Protein AF-A0A7C1UBN4-F1 (afdb_monomer)

Sequence (82 aa):
VDEYDLSTLASSSMMPESVAALGSEVKQRLDSLKDMKPLQRECIMLSSYYGHTHQELSKKLGVPLGTVKAWIRRGKPQAIAF

Structure (mmCIF, N/CA/C/O backbone):
data_AF-A0A7C1UBN4-F1
#
_entry.id   AF-A0A7C1UBN4-F1
#
loop_
_atom_site.group_PDB
_atom_site.id
_atom_site.type_symbol
_atom_site.label_atom_id
_atom_site.label_alt_id
_atom_site.label_comp_id
_atom_site.label_asym_id
_atom_site.label_entity_id
_atom_site.label_seq_id
_atom_site.pdbx_PDB_ins_code
_atom_site.Cartn_x
_atom_site.Cartn_y
_atom_site.Cartn_z
_atom_site.occupancy
_atom_site.B_iso_or_equiv
_atom_site.auth_seq_id
_atom_site.auth_comp_id
_atom_site.auth_asym_id
_atom_site.auth_atom_id
_atom_site.pdbx_PDB_model_num
ATOM 1 N N . VAL A 1 1 ? 52.984 11.978 -14.033 1.00 39.66 1 VAL A N 1
ATOM 2 C CA . VAL A 1 1 ? 51.716 12.487 -14.596 1.00 39.66 1 VAL A CA 1
ATOM 3 C C . VAL A 1 1 ? 50.831 11.266 -14.634 1.00 39.66 1 VAL A C 1
ATOM 5 O O . VAL A 1 1 ? 51.023 10.448 -15.519 1.00 39.66 1 VAL A O 1
ATOM 8 N N . ASP A 1 2 ? 50.055 11.028 -13.578 1.00 44.88 2 ASP A N 1
ATOM 9 C CA . ASP A 1 2 ? 49.275 9.794 -13.475 1.00 44.88 2 ASP A CA 1
ATOM 10 C C . ASP A 1 2 ? 48.082 9.880 -14.421 1.00 44.88 2 ASP A C 1
ATOM 12 O O . ASP A 1 2 ? 47.130 10.639 -14.234 1.00 44.88 2 ASP A O 1
ATOM 16 N N . GLU A 1 3 ? 48.256 9.146 -15.509 1.00 52.88 3 GLU A N 1
ATOM 17 C CA . GLU A 1 3 ? 47.317 8.844 -16.567 1.00 52.88 3 GLU A CA 1
ATOM 18 C C . GLU A 1 3 ? 46.104 8.162 -15.932 1.00 52.88 3 GLU A C 1
ATOM 20 O O . GLU A 1 3 ? 46.196 7.052 -15.410 1.00 52.88 3 GLU A O 1
ATOM 25 N N . TYR A 1 4 ? 44.971 8.868 -15.892 1.00 60.38 4 TYR A N 1
ATOM 26 C CA . TYR A 1 4 ? 43.706 8.261 -15.499 1.00 60.38 4 TYR A CA 1
ATOM 27 C C . TYR A 1 4 ? 43.454 7.083 -16.439 1.00 60.38 4 TYR A C 1
ATOM 29 O O . TYR A 1 4 ? 43.249 7.272 -17.637 1.00 60.38 4 TYR A O 1
ATOM 37 N N . ASP A 1 5 ? 43.507 5.878 -15.883 1.00 53.06 5 ASP A N 1
ATOM 38 C CA . ASP A 1 5 ? 43.282 4.623 -16.580 1.00 53.06 5 ASP A CA 1
ATOM 39 C C . ASP A 1 5 ? 41.859 4.585 -17.167 1.00 53.06 5 ASP A C 1
ATOM 41 O O . ASP A 1 5 ? 40.878 4.211 -16.516 1.00 53.06 5 ASP A O 1
ATOM 45 N N . LEU A 1 6 ? 41.751 4.998 -18.433 1.00 51.22 6 LEU A N 1
ATOM 46 C CA . LEU A 1 6 ? 40.520 4.988 -19.226 1.00 51.22 6 LEU A CA 1
ATOM 47 C C . LEU A 1 6 ? 39.944 3.569 -19.413 1.00 51.22 6 LEU A C 1
ATOM 49 O O . LEU A 1 6 ? 38.814 3.439 -19.888 1.00 51.22 6 LEU A O 1
ATOM 53 N N . SER A 1 7 ? 40.668 2.507 -19.033 1.00 51.03 7 SER A N 1
ATOM 54 C CA . SER A 1 7 ? 40.196 1.124 -19.158 1.00 51.03 7 SER A CA 1
ATOM 55 C C . SER A 1 7 ? 39.123 0.753 -18.126 1.00 51.03 7 SER A C 1
ATOM 57 O O . SER A 1 7 ? 38.291 -0.116 -18.393 1.00 51.03 7 SER A O 1
ATOM 59 N N . THR A 1 8 ? 39.032 1.479 -17.003 1.00 49.03 8 THR A N 1
ATOM 60 C CA . THR A 1 8 ? 37.969 1.261 -16.002 1.00 49.03 8 THR A CA 1
ATOM 61 C C . THR A 1 8 ? 36.587 1.691 -16.522 1.00 49.03 8 THR A C 1
ATOM 6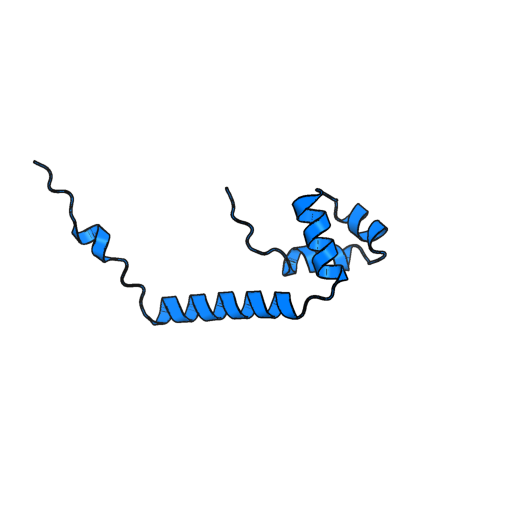3 O O . THR A 1 8 ? 35.566 1.129 -16.120 1.00 49.03 8 THR A O 1
ATOM 66 N N . LEU A 1 9 ? 36.522 2.626 -17.480 1.00 50.41 9 LEU A N 1
ATOM 67 C CA . LEU A 1 9 ? 35.254 3.084 -18.066 1.00 50.41 9 LEU A CA 1
ATOM 68 C C . LEU A 1 9 ? 34.672 2.088 -19.093 1.00 50.41 9 LEU A C 1
ATOM 70 O O . LEU A 1 9 ? 33.489 2.160 -19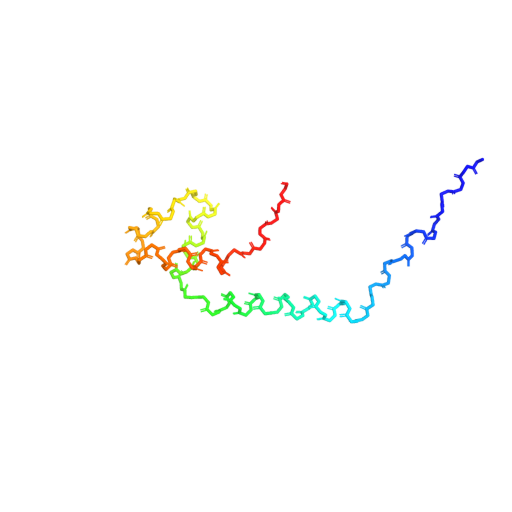.421 1.00 50.41 9 LEU A O 1
ATOM 74 N N . ALA A 1 10 ? 35.476 1.132 -19.574 1.00 49.56 10 ALA A N 1
ATOM 75 C CA . ALA A 1 10 ? 35.077 0.156 -20.591 1.00 49.56 10 ALA A CA 1
ATOM 76 C C . ALA A 1 10 ? 34.462 -1.139 -20.020 1.00 49.56 10 ALA A C 1
ATOM 78 O O . ALA A 1 10 ? 34.083 -2.024 -20.785 1.00 49.56 10 ALA A O 1
ATOM 79 N N . SER A 1 11 ? 34.305 -1.259 -18.696 1.00 47.28 11 SER A N 1
ATOM 80 C CA . SER A 1 11 ? 33.699 -2.452 -18.076 1.00 47.28 11 SER A CA 1
ATOM 81 C C . SER A 1 11 ? 32.158 -2.446 -18.076 1.00 47.28 11 SER A C 1
ATOM 83 O O . SER A 1 11 ? 31.521 -3.378 -17.594 1.00 47.28 11 SER A O 1
ATOM 85 N N . SER A 1 12 ? 31.515 -1.433 -18.671 1.00 55.59 12 SER A N 1
ATOM 86 C CA . SER A 1 12 ? 30.048 -1.377 -18.803 1.00 55.59 12 SER A CA 1
ATOM 87 C C . SER A 1 12 ? 29.525 -2.026 -20.092 1.00 55.59 12 SER A C 1
ATOM 89 O O . SER A 1 12 ? 28.520 -1.601 -20.660 1.00 55.59 12 SER A O 1
ATOM 91 N N . SER A 1 13 ? 30.179 -3.079 -20.585 1.00 53.72 13 SER A N 1
ATOM 92 C CA . SER A 1 13 ? 29.499 -4.004 -21.494 1.00 53.72 13 SER A CA 1
ATOM 93 C C . SER A 1 13 ? 28.662 -4.943 -20.634 1.00 53.72 13 SER A C 1
ATOM 95 O O . SER A 1 13 ? 29.093 -6.048 -20.311 1.00 53.72 13 SER A O 1
ATOM 97 N N . MET A 1 14 ? 27.477 -4.493 -20.206 1.00 52.28 14 MET A N 1
ATOM 98 C CA . MET A 1 14 ? 26.507 -5.386 -19.572 1.00 52.28 14 MET A CA 1
ATOM 99 C C . MET A 1 14 ? 26.304 -6.594 -20.491 1.00 52.28 14 MET A C 1
ATOM 101 O O . MET A 1 14 ? 25.868 -6.445 -21.633 1.00 52.28 14 MET A O 1
ATOM 105 N N . MET A 1 15 ? 26.661 -7.785 -20.013 1.00 60.38 15 MET A N 1
ATOM 106 C CA . MET A 1 15 ? 26.483 -9.016 -20.778 1.00 60.38 15 MET A CA 1
ATOM 107 C C . MET A 1 15 ? 24.998 -9.167 -21.147 1.00 60.38 15 MET A C 1
ATOM 109 O O . MET A 1 15 ? 24.136 -8.821 -20.331 1.00 60.38 15 MET A O 1
ATOM 113 N N . PRO A 1 16 ? 24.664 -9.677 -22.346 1.00 60.97 16 PRO A N 1
ATOM 114 C CA . PRO A 1 16 ? 23.276 -9.783 -22.804 1.00 60.97 16 PRO A CA 1
ATOM 115 C C . PRO A 1 16 ? 22.385 -10.568 -21.826 1.00 60.97 16 PRO A C 1
ATOM 117 O O . PRO A 1 16 ? 21.207 -10.251 -21.671 1.00 60.97 16 PRO A O 1
ATOM 120 N N . GLU A 1 17 ? 22.961 -11.524 -21.097 1.00 62.12 17 GLU A N 1
ATOM 121 C CA . GLU A 1 17 ? 22.294 -12.269 -20.026 1.00 62.12 17 GLU A CA 1
ATOM 122 C C . GLU A 1 17 ? 21.898 -11.384 -18.828 1.00 62.12 17 GLU A C 1
ATOM 124 O O . GLU A 1 17 ? 20.779 -11.492 -18.328 1.00 62.12 17 GLU A O 1
ATOM 129 N N . SER A 1 18 ? 22.748 -10.433 -18.425 1.00 61.62 18 SER A N 1
ATOM 130 C CA . SER A 1 18 ? 22.451 -9.479 -17.347 1.00 61.62 18 SER A CA 1
ATOM 131 C C . SER A 1 18 ? 21.342 -8.501 -17.734 1.00 61.62 18 SER A C 1
ATOM 133 O O . SER A 1 18 ? 20.491 -8.172 -16.910 1.00 61.62 18 SER A O 1
ATOM 135 N N . VAL A 1 19 ? 21.311 -8.058 -18.997 1.00 62.12 19 VAL A N 1
ATOM 136 C CA . VAL A 1 19 ? 20.246 -7.181 -19.516 1.00 62.12 19 VAL A CA 1
ATOM 137 C C . VAL A 1 19 ? 18.912 -7.935 -19.601 1.00 62.12 19 VAL A C 1
ATOM 139 O O . VAL A 1 19 ? 17.868 -7.395 -19.232 1.00 62.12 19 VAL A O 1
ATOM 142 N N . ALA A 1 20 ? 18.937 -9.203 -20.024 1.00 66.94 20 ALA A N 1
ATOM 143 C CA . ALA A 1 20 ? 17.750 -10.054 -20.090 1.00 66.94 20 ALA A CA 1
ATOM 144 C C . ALA A 1 20 ? 17.184 -10.394 -18.698 1.00 66.94 20 ALA A C 1
ATOM 146 O O . ALA A 1 2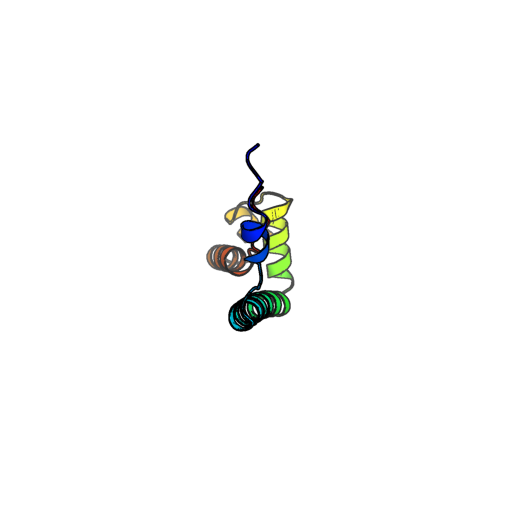0 ? 15.968 -10.320 -18.496 1.00 66.94 20 ALA A O 1
ATOM 147 N N . ALA A 1 21 ? 18.047 -10.710 -17.726 1.00 68.06 21 ALA A N 1
ATOM 148 C CA . ALA A 1 21 ? 17.650 -10.968 -16.342 1.00 68.06 21 ALA A CA 1
ATOM 149 C C . ALA A 1 21 ? 16.969 -9.742 -15.711 1.00 68.06 21 ALA A C 1
ATOM 151 O O . ALA A 1 21 ? 15.876 -9.860 -15.152 1.00 68.06 21 ALA A O 1
ATOM 152 N N . LEU A 1 22 ? 17.554 -8.553 -15.896 1.00 63.03 22 LEU A N 1
ATOM 153 C CA . LEU A 1 22 ? 16.981 -7.293 -15.418 1.00 63.03 22 LEU A CA 1
ATOM 154 C C . LEU A 1 22 ? 15.618 -7.007 -16.072 1.00 63.03 22 LEU A C 1
ATOM 156 O O . LEU A 1 22 ? 14.662 -6.625 -15.397 1.00 63.03 22 LEU A O 1
ATOM 160 N N . GLY A 1 23 ? 15.500 -7.248 -17.382 1.00 68.88 23 GLY A N 1
ATOM 161 C CA . GLY A 1 23 ? 14.247 -7.095 -18.122 1.00 68.88 23 GLY A CA 1
ATOM 162 C C . GLY A 1 23 ? 13.135 -8.026 -17.628 1.00 68.88 23 GLY A C 1
ATOM 163 O O . GLY A 1 23 ? 11.987 -7.596 -17.491 1.00 68.88 23 GLY A O 1
ATOM 164 N N . SER A 1 24 ? 13.465 -9.281 -17.307 1.00 71.06 24 SER A N 1
ATOM 165 C CA . SER A 1 24 ? 12.518 -10.252 -16.743 1.00 71.06 24 SER A CA 1
ATOM 166 C C . SER A 1 24 ? 12.025 -9.830 -15.357 1.00 71.06 24 SER A C 1
ATOM 168 O O . SER A 1 24 ? 10.825 -9.866 -15.082 1.00 71.06 24 SER A O 1
ATOM 170 N N . GLU A 1 25 ? 12.930 -9.375 -14.493 1.00 66.62 25 GLU A N 1
ATOM 171 C CA . GLU A 1 25 ? 12.601 -8.954 -13.130 1.00 66.62 25 GLU A CA 1
ATOM 172 C C . GLU A 1 25 ? 11.711 -7.698 -13.115 1.00 66.62 25 GLU A C 1
ATOM 174 O O . GLU A 1 25 ? 10.704 -7.631 -12.402 1.00 66.62 25 GLU A O 1
ATOM 179 N N . VAL A 1 26 ? 12.030 -6.720 -13.971 1.00 67.06 26 VAL A N 1
ATOM 180 C CA . VAL A 1 26 ? 11.217 -5.512 -14.170 1.00 67.06 26 VAL A CA 1
ATOM 181 C C . VAL A 1 26 ? 9.838 -5.870 -14.722 1.00 67.06 26 VAL A C 1
ATOM 183 O O . VAL A 1 26 ? 8.832 -5.355 -14.233 1.00 67.06 26 VAL A O 1
ATOM 186 N N . LYS A 1 27 ? 9.761 -6.782 -15.697 1.00 67.88 27 LYS A N 1
ATOM 187 C CA . LYS A 1 27 ? 8.491 -7.231 -16.281 1.00 67.88 27 LYS A CA 1
ATOM 188 C C . LYS A 1 27 ? 7.602 -7.926 -15.249 1.00 67.88 27 LYS A C 1
ATOM 190 O O . LYS A 1 27 ? 6.440 -7.560 -15.116 1.00 67.88 27 LYS A O 1
ATOM 195 N N . GLN A 1 28 ? 8.153 -8.852 -14.466 1.00 67.12 28 GLN A N 1
ATOM 196 C CA . GLN A 1 28 ? 7.410 -9.571 -13.427 1.00 67.12 28 GLN A CA 1
ATOM 197 C C . GLN A 1 28 ? 6.888 -8.623 -12.334 1.00 67.12 28 GLN A C 1
ATOM 199 O O . GLN A 1 28 ? 5.767 -8.775 -11.837 1.00 67.12 28 GLN A O 1
ATOM 204 N N . ARG A 1 29 ? 7.672 -7.591 -11.996 1.00 64.75 29 ARG A N 1
ATOM 205 C CA . ARG A 1 29 ? 7.271 -6.529 -11.068 1.00 64.75 29 ARG A CA 1
ATOM 206 C C . ARG A 1 29 ? 6.147 -5.668 -11.644 1.00 64.75 29 ARG A C 1
ATOM 208 O O . ARG A 1 29 ? 5.172 -5.413 -10.947 1.00 64.75 29 ARG A O 1
ATOM 215 N N . LEU A 1 30 ? 6.249 -5.258 -12.907 1.00 63.00 30 LEU A N 1
ATOM 216 C CA . LEU A 1 30 ? 5.210 -4.475 -13.583 1.00 63.00 30 LEU A CA 1
ATOM 217 C C . LEU A 1 30 ? 3.907 -5.259 -13.751 1.00 63.00 30 LEU A C 1
ATOM 219 O O . LEU A 1 30 ? 2.835 -4.699 -13.540 1.00 63.00 30 LEU A O 1
ATOM 223 N N . ASP A 1 31 ? 3.981 -6.544 -14.083 1.00 66.50 31 ASP A N 1
ATOM 224 C CA . ASP A 1 31 ? 2.795 -7.390 -14.221 1.00 66.50 31 ASP A CA 1
ATOM 225 C C . ASP A 1 31 ? 2.099 -7.584 -12.865 1.00 66.50 31 ASP A C 1
ATOM 227 O O . ASP A 1 31 ? 0.884 -7.417 -12.766 1.00 66.50 31 ASP A O 1
ATOM 231 N N . SER A 1 32 ? 2.872 -7.738 -11.784 1.00 63.66 32 SER A N 1
ATOM 232 C CA . SER A 1 32 ? 2.333 -7.751 -10.416 1.00 63.66 32 SER A CA 1
ATOM 233 C C . SER A 1 32 ? 1.594 -6.457 -10.046 1.00 63.66 32 SER A C 1
ATOM 235 O O . SER A 1 32 ? 0.685 -6.496 -9.219 1.00 63.66 32 SER A O 1
ATOM 237 N N . LEU A 1 33 ? 1.966 -5.313 -10.640 1.00 63.47 33 LEU A N 1
ATOM 238 C CA . LEU A 1 33 ? 1.297 -4.025 -10.429 1.00 63.47 33 LEU A CA 1
ATOM 239 C C . LEU A 1 33 ? 0.043 -3.856 -11.303 1.00 63.47 33 LEU A C 1
ATOM 241 O O . LEU A 1 33 ? -0.912 -3.214 -10.861 1.00 63.47 33 LEU A O 1
ATOM 245 N N . LYS A 1 34 ? 0.022 -4.423 -12.518 1.00 65.50 34 LYS A N 1
ATOM 246 C CA . LYS A 1 34 ? -1.148 -4.391 -13.419 1.00 65.50 34 LYS A CA 1
ATOM 247 C C . LYS A 1 34 ? -2.328 -5.172 -12.851 1.00 65.50 34 LYS A C 1
ATOM 249 O O . LYS A 1 34 ? -3.464 -4.721 -12.975 1.00 65.50 34 LYS A O 1
ATOM 254 N N . ASP A 1 35 ? -2.050 -6.274 -12.162 1.00 66.38 35 ASP A N 1
ATOM 255 C CA . ASP A 1 35 ? -3.075 -7.109 -11.528 1.00 66.38 35 ASP A CA 1
ATOM 256 C C . ASP A 1 35 ? -3.589 -6.535 -10.196 1.00 66.38 35 ASP A C 1
ATOM 258 O O . ASP A 1 35 ? -4.495 -7.099 -9.569 1.00 66.38 35 ASP A O 1
ATOM 262 N N . MET A 1 36 ? -3.041 -5.403 -9.734 1.00 72.69 36 MET A N 1
ATOM 263 C CA . MET A 1 36 ? -3.478 -4.816 -8.475 1.00 72.69 36 MET A CA 1
ATOM 264 C C . MET A 1 36 ? -4.858 -4.183 -8.593 1.00 72.69 36 MET A C 1
ATOM 266 O O . MET A 1 36 ? -5.101 -3.237 -9.353 1.00 72.69 36 MET A O 1
ATOM 270 N N . LYS A 1 37 ? -5.755 -4.654 -7.727 1.00 79.44 37 LYS A N 1
ATOM 271 C CA . LYS A 1 37 ? -7.093 -4.085 -7.567 1.00 79.44 37 LYS A CA 1
ATOM 272 C C . LYS A 1 37 ? -6.995 -2.612 -7.128 1.00 79.44 37 LYS A C 1
ATOM 274 O O . LYS A 1 37 ? -6.042 -2.245 -6.439 1.00 79.44 37 LYS A O 1
ATOM 279 N N . PRO A 1 38 ? -7.989 -1.762 -7.438 1.00 83.25 38 PRO A N 1
ATOM 280 C CA . PRO A 1 38 ? -7.971 -0.342 -7.067 1.00 83.25 38 PRO A CA 1
ATOM 281 C C . PRO A 1 38 ? -7.652 -0.077 -5.583 1.00 83.25 38 PRO A C 1
ATOM 283 O O . PRO A 1 38 ? -6.803 0.757 -5.283 1.00 83.25 38 PRO A O 1
ATOM 286 N N . LEU A 1 39 ? -8.224 -0.877 -4.675 1.00 84.88 39 LEU A N 1
ATOM 287 C CA . LEU A 1 39 ? -7.977 -0.816 -3.226 1.00 84.88 39 LEU A CA 1
ATOM 288 C C . LEU A 1 39 ? -6.513 -1.084 -2.827 1.00 84.88 39 LEU A C 1
ATOM 290 O O . LEU A 1 39 ? -6.018 -0.503 -1.865 1.00 84.88 39 LEU A O 1
ATOM 294 N N . GLN A 1 40 ? -5.797 -1.944 -3.559 1.00 85.81 40 GLN A N 1
ATOM 295 C CA . GLN A 1 40 ? -4.370 -2.193 -3.319 1.00 85.81 40 GLN A CA 1
ATOM 296 C C . GLN A 1 40 ? -3.527 -0.970 -3.663 1.00 85.81 40 GLN A C 1
ATOM 298 O O . GLN A 1 40 ? -2.653 -0.591 -2.886 1.00 85.81 40 GLN A O 1
ATOM 303 N N . ARG A 1 41 ? -3.812 -0.331 -4.805 1.00 84.50 41 ARG A N 1
ATOM 304 C CA . ARG A 1 41 ? -3.129 0.904 -5.217 1.00 84.50 41 ARG A CA 1
ATOM 305 C C . ARG A 1 41 ? -3.382 2.032 -4.228 1.00 84.50 41 ARG A C 1
ATOM 307 O O . ARG A 1 41 ? -2.444 2.719 -3.838 1.00 84.50 41 ARG A O 1
ATOM 314 N N . GLU A 1 42 ? -4.630 2.183 -3.793 1.00 88.38 42 GLU A N 1
ATOM 315 C CA . GLU A 1 42 ? -5.011 3.168 -2.783 1.00 88.38 42 GLU A CA 1
ATOM 316 C C . GLU A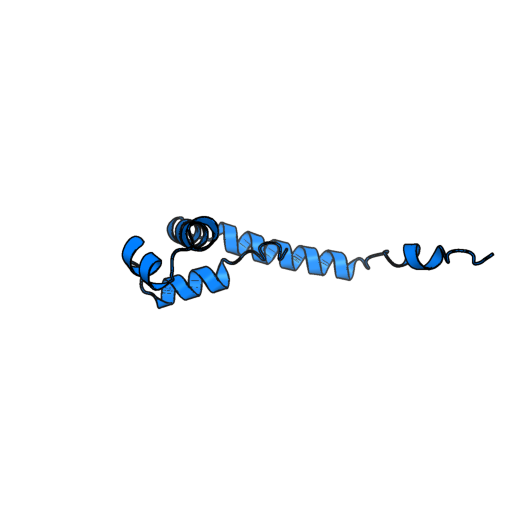 1 42 ? -4.286 2.917 -1.454 1.00 88.38 42 GLU A C 1
ATOM 318 O O . GLU A 1 42 ? -3.729 3.844 -0.875 1.00 88.38 42 GLU A O 1
ATOM 323 N N . CYS A 1 43 ? -4.187 1.660 -1.011 1.00 89.50 43 CYS A N 1
ATOM 324 C CA . CYS A 1 43 ? -3.423 1.290 0.180 1.00 89.50 43 CYS A CA 1
ATOM 325 C C . CYS A 1 43 ? -1.946 1.698 0.092 1.00 89.50 43 CYS A C 1
ATOM 327 O O . CYS A 1 43 ? -1.396 2.220 1.062 1.00 89.50 43 CYS A O 1
ATOM 329 N N . ILE A 1 44 ? -1.298 1.455 -1.051 1.00 86.62 44 ILE A N 1
ATOM 330 C CA . ILE A 1 44 ? 0.113 1.811 -1.263 1.00 86.62 44 ILE A CA 1
ATOM 331 C C . ILE A 1 44 ? 0.273 3.334 -1.292 1.00 86.62 44 ILE A C 1
ATOM 333 O O . ILE A 1 44 ? 1.139 3.862 -0.603 1.00 86.62 44 ILE A O 1
ATOM 337 N N . MET A 1 45 ? -0.609 4.049 -1.996 1.00 87.06 45 MET A N 1
ATOM 338 C CA . MET A 1 45 ? -0.629 5.515 -2.025 1.00 87.06 45 MET A CA 1
ATOM 339 C C . MET A 1 45 ? -0.778 6.121 -0.624 1.00 87.06 45 MET A C 1
ATOM 341 O O . MET A 1 45 ? -0.005 6.987 -0.226 1.00 87.06 45 MET A O 1
ATOM 345 N N . LEU A 1 46 ? -1.757 5.644 0.145 1.00 87.56 46 LEU A N 1
ATOM 346 C CA . LEU A 1 46 ? -2.031 6.116 1.500 1.00 87.56 46 LEU A CA 1
ATOM 347 C C . LEU A 1 46 ? -0.872 5.824 2.464 1.00 87.56 46 LEU A C 1
ATOM 349 O O . LEU A 1 46 ? -0.579 6.637 3.337 1.00 87.56 46 LEU A O 1
ATOM 353 N N . SER A 1 47 ? -0.183 4.696 2.290 1.00 88.00 47 SER A N 1
ATOM 354 C CA . SER A 1 47 ? 1.013 4.380 3.071 1.00 88.00 47 SER A CA 1
ATOM 355 C C . SER A 1 47 ? 2.204 5.267 2.690 1.00 88.00 47 SER A C 1
ATOM 357 O O . SER A 1 47 ? 2.864 5.798 3.578 1.00 88.00 47 SER A O 1
ATOM 359 N N . SER A 1 48 ? 2.479 5.429 1.392 1.00 80.12 48 SER A N 1
ATOM 360 C CA . SER A 1 48 ? 3.690 6.093 0.894 1.00 80.12 48 SER A CA 1
ATOM 361 C C . SER A 1 48 ? 3.613 7.618 0.901 1.00 80.12 48 SER A C 1
ATOM 363 O O . SER A 1 48 ? 4.600 8.259 1.239 1.00 80.12 48 SER A O 1
ATOM 365 N N . TYR A 1 49 ? 2.470 8.207 0.541 1.00 82.38 4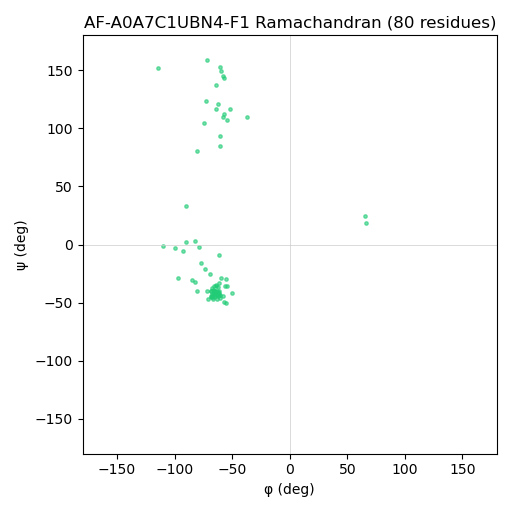9 TYR A N 1
ATOM 366 C CA . TYR A 1 49 ? 2.330 9.665 0.420 1.00 82.38 49 TYR A CA 1
ATOM 367 C C . TYR A 1 49 ? 1.731 10.322 1.661 1.00 82.38 49 TYR A C 1
ATOM 369 O O . TYR A 1 49 ? 2.030 11.477 1.945 1.00 82.38 49 TYR A O 1
ATOM 377 N N . TYR A 1 50 ? 0.891 9.598 2.403 1.00 84.69 50 TYR A N 1
ATOM 378 C CA . TYR A 1 50 ? 0.152 10.152 3.542 1.00 84.69 50 TYR A CA 1
ATOM 379 C C . TYR A 1 50 ? 0.630 9.613 4.896 1.00 84.69 50 TYR A C 1
ATOM 381 O O . TYR A 1 50 ? 0.100 10.013 5.928 1.00 84.69 50 TYR A O 1
ATOM 389 N N . GLY A 1 51 ? 1.617 8.709 4.911 1.00 85.31 51 GLY A N 1
ATOM 390 C CA . GLY A 1 51 ? 2.224 8.195 6.142 1.00 85.31 51 GLY A CA 1
ATOM 391 C C . GLY A 1 51 ? 1.286 7.360 7.017 1.00 85.31 51 GLY A C 1
ATOM 392 O O . GLY A 1 51 ? 1.568 7.168 8.198 1.00 85.31 51 GLY A O 1
ATOM 393 N N . HIS A 1 52 ? 0.173 6.858 6.469 1.00 88.25 52 HIS A N 1
ATOM 394 C CA . HIS A 1 52 ? -0.779 6.071 7.246 1.00 88.25 52 HIS A CA 1
ATOM 395 C C . HIS A 1 52 ? -0.159 4.768 7.756 1.00 88.25 52 HIS A C 1
ATOM 397 O O . HIS A 1 52 ? 0.497 4.020 7.023 1.00 88.25 52 HIS A O 1
ATOM 403 N N . THR A 1 53 ? -0.450 4.446 9.013 1.00 91.12 53 THR A N 1
ATOM 404 C CA . THR A 1 53 ? -0.062 3.175 9.621 1.00 91.12 53 THR A CA 1
ATOM 405 C C . THR A 1 53 ? -0.886 2.018 9.054 1.00 91.12 53 THR A C 1
ATOM 407 O O . THR A 1 53 ? -2.014 2.176 8.582 1.00 91.12 53 THR A O 1
ATOM 410 N N . HIS A 1 54 ? -0.367 0.794 9.177 1.00 90.25 54 HIS A N 1
ATOM 411 C CA . HIS A 1 54 ? -1.089 -0.410 8.755 1.00 90.25 54 HIS A CA 1
ATOM 412 C C . HIS A 1 54 ? -2.483 -0.536 9.401 1.00 90.25 54 HIS A C 1
ATOM 414 O O . HIS A 1 54 ? -3.422 -1.014 8.765 1.00 90.25 54 HIS A O 1
ATOM 420 N N . GLN A 1 55 ? -2.625 -0.111 10.661 1.00 91.12 55 GLN A N 1
ATOM 421 C CA . GLN A 1 55 ? -3.896 -0.160 11.388 1.00 91.12 55 GLN A CA 1
ATOM 422 C C . GLN A 1 55 ? -4.891 0.883 10.876 1.00 91.12 55 GLN A C 1
ATOM 424 O O . GLN A 1 55 ? -6.071 0.569 10.732 1.00 91.12 55 GLN A O 1
ATOM 429 N N . GLU A 1 56 ? -4.434 2.094 10.563 1.00 90.94 56 GLU A N 1
ATOM 430 C CA . GLU A 1 56 ? -5.282 3.135 9.974 1.00 90.94 56 GLU A CA 1
ATOM 431 C C . GLU A 1 56 ? -5.766 2.739 8.583 1.00 90.94 56 GLU A C 1
ATOM 433 O O . GLU A 1 56 ? -6.947 2.882 8.291 1.00 90.94 56 GLU A O 1
ATOM 438 N N . LEU A 1 57 ? -4.892 2.156 7.758 1.00 92.12 57 LEU A N 1
ATOM 439 C CA . LEU A 1 57 ? -5.254 1.639 6.436 1.00 92.12 57 LEU A CA 1
ATOM 440 C C . LEU A 1 57 ? -6.296 0.522 6.524 1.00 92.12 57 LEU A C 1
ATOM 442 O O . LEU A 1 57 ? -7.249 0.507 5.751 1.00 92.12 57 LEU A O 1
ATOM 446 N N . SER A 1 58 ? -6.149 -0.387 7.491 1.00 93.62 58 SER A N 1
ATOM 447 C CA . SER A 1 58 ? -7.110 -1.471 7.721 1.00 93.62 58 SER A CA 1
ATOM 448 C C . SER A 1 58 ? -8.497 -0.928 8.070 1.00 93.62 58 SER A C 1
ATOM 450 O O . SER A 1 58 ? -9.490 -1.380 7.505 1.00 93.62 58 SER A O 1
ATOM 452 N N . LYS A 1 59 ? -8.560 0.089 8.941 1.00 93.88 59 LYS A N 1
ATOM 453 C CA . LYS A 1 59 ? -9.815 0.761 9.308 1.00 93.88 59 LYS A CA 1
ATOM 454 C C . LYS A 1 59 ? -10.400 1.569 8.147 1.00 93.88 59 LYS A C 1
ATOM 456 O O . LYS A 1 59 ? -11.591 1.470 7.888 1.00 93.88 59 LYS A O 1
ATOM 461 N N . LYS A 1 60 ? -9.568 2.341 7.442 1.00 92.44 60 LYS A N 1
ATOM 462 C CA . LYS A 1 60 ? -9.982 3.251 6.362 1.00 92.44 60 LYS A CA 1
ATOM 463 C C . LYS A 1 60 ? -10.487 2.510 5.127 1.00 92.44 60 LYS A C 1
ATOM 465 O O . LYS A 1 60 ? -11.469 2.928 4.532 1.00 92.44 60 LYS A O 1
ATOM 47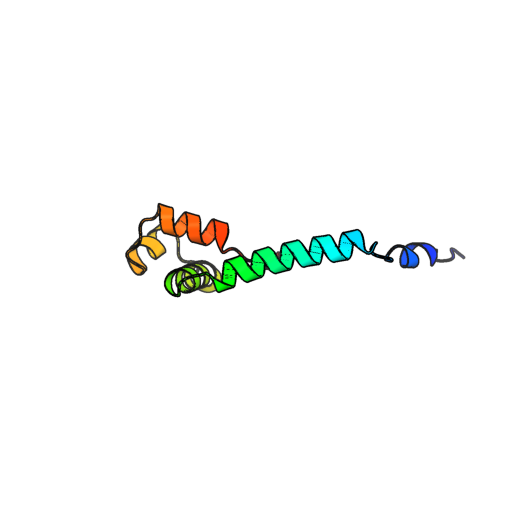0 N N . LEU A 1 61 ? -9.830 1.410 4.763 1.00 90.06 61 LEU A N 1
ATOM 471 C CA . LEU A 1 61 ? -10.175 0.612 3.585 1.00 90.06 61 LEU A CA 1
ATOM 472 C C . LEU A 1 61 ? -11.139 -0.542 3.904 1.00 90.06 61 LEU A C 1
ATOM 474 O O . LEU A 1 61 ? -11.561 -1.248 2.993 1.00 90.06 61 LEU A O 1
ATOM 478 N N . GLY A 1 62 ? -11.462 -0.775 5.183 1.00 91.31 62 GLY A N 1
ATOM 479 C CA . GLY A 1 62 ? -12.365 -1.848 5.610 1.00 91.31 62 GLY A CA 1
ATOM 480 C C . GLY A 1 62 ? -11.830 -3.261 5.346 1.00 91.31 62 GLY A C 1
ATOM 481 O O . GLY A 1 62 ? -12.609 -4.202 5.213 1.00 91.31 62 GLY A O 1
ATOM 482 N N . VAL A 1 63 ? -10.507 -3.428 5.246 1.00 90.94 63 VAL A N 1
ATOM 483 C CA . VAL A 1 63 ? -9.861 -4.719 4.956 1.00 90.94 63 VAL A CA 1
ATOM 484 C C . VAL A 1 63 ? -9.024 -5.203 6.142 1.00 90.94 63 VAL A C 1
ATOM 486 O O . VAL A 1 63 ? -8.494 -4.382 6.895 1.00 90.94 63 VAL A O 1
ATOM 489 N N . PRO A 1 64 ? -8.833 -6.524 6.321 1.00 93.12 64 PRO A N 1
ATOM 490 C CA . PRO A 1 64 ? -8.034 -7.054 7.424 1.00 93.12 64 PRO A CA 1
ATOM 491 C C . PRO A 1 64 ? -6.591 -6.530 7.432 1.00 93.12 64 PRO A C 1
ATOM 493 O O . PRO A 1 64 ? -5.954 -6.397 6.387 1.00 93.12 64 PRO A O 1
ATOM 496 N N . LEU A 1 65 ? -6.022 -6.328 8.623 1.00 91.50 65 LEU A N 1
ATOM 497 C CA . LEU A 1 65 ? -4.641 -5.853 8.794 1.00 91.50 65 LEU A CA 1
ATOM 498 C C . LEU A 1 65 ? -3.603 -6.743 8.083 1.00 91.50 65 LE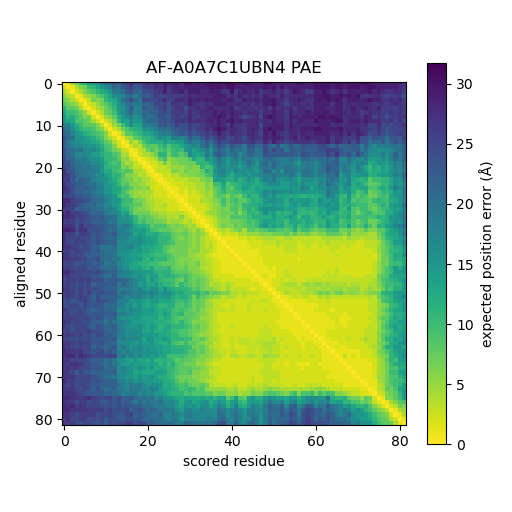U A C 1
ATOM 500 O O . LEU A 1 65 ? -2.611 -6.248 7.550 1.00 91.50 65 LEU A O 1
ATOM 504 N N . GLY A 1 66 ? -3.832 -8.060 8.050 1.00 89.00 66 GLY A N 1
ATOM 505 C CA . GLY A 1 66 ? -2.982 -9.005 7.318 1.00 89.00 66 GLY A CA 1
ATOM 506 C C . GLY A 1 66 ? -2.994 -8.762 5.806 1.00 89.00 66 GLY A C 1
ATOM 507 O O . GLY A 1 66 ? -1.951 -8.852 5.159 1.00 89.00 66 GLY A O 1
ATOM 508 N N . THR A 1 67 ? -4.146 -8.366 5.262 1.00 89.00 67 THR A N 1
ATOM 509 C CA . THR A 1 67 ? -4.323 -7.994 3.854 1.00 89.00 67 THR A CA 1
ATOM 510 C C . THR A 1 67 ? -3.552 -6.720 3.533 1.00 89.00 67 THR A C 1
ATOM 512 O O . THR A 1 67 ? -2.769 -6.717 2.589 1.00 89.00 67 THR A O 1
ATOM 515 N N . VAL A 1 68 ? -3.672 -5.686 4.375 1.00 91.44 68 VAL A N 1
ATOM 516 C CA . VAL A 1 68 ? -2.892 -4.437 4.261 1.00 91.44 68 VAL A CA 1
ATOM 517 C C . VAL A 1 68 ? -1.391 -4.724 4.245 1.00 91.44 68 VAL A C 1
ATOM 519 O O . VAL A 1 68 ? -0.679 -4.297 3.339 1.00 91.44 68 VAL A O 1
ATOM 522 N N . LYS A 1 69 ? -0.896 -5.507 5.211 1.00 89.50 69 LYS A N 1
ATOM 523 C CA . LYS A 1 69 ? 0.525 -5.880 5.283 1.00 89.50 69 LYS A CA 1
ATOM 524 C C . LYS A 1 69 ? 0.979 -6.675 4.057 1.00 89.50 69 LYS A C 1
ATOM 526 O O . LYS A 1 69 ? 2.083 -6.457 3.562 1.00 89.50 69 LYS A O 1
ATOM 531 N N . ALA A 1 70 ? 0.148 -7.591 3.553 1.00 88.31 70 ALA A N 1
ATOM 532 C CA . ALA A 1 70 ? 0.446 -8.346 2.339 1.00 88.31 70 ALA A CA 1
ATOM 533 C C . ALA A 1 70 ? 0.493 -7.440 1.101 1.00 88.31 70 ALA A C 1
ATOM 535 O O . ALA A 1 70 ? 1.374 -7.615 0.262 1.00 88.31 70 ALA A O 1
ATOM 536 N N . TRP A 1 71 ? -0.416 -6.469 1.002 1.00 88.12 71 TRP A N 1
ATOM 537 C CA . TRP A 1 71 ? -0.452 -5.486 -0.079 1.00 88.12 71 TRP A CA 1
ATOM 538 C C . TRP A 1 71 ? 0.768 -4.576 -0.053 1.00 88.12 71 TRP A C 1
ATOM 540 O O . TRP A 1 71 ? 1.414 -4.427 -1.078 1.00 88.12 71 TRP A O 1
ATOM 550 N N . ILE A 1 72 ? 1.159 -4.061 1.111 1.00 85.56 72 ILE A N 1
ATOM 551 C CA . ILE A 1 72 ? 2.352 -3.214 1.241 1.00 85.56 72 ILE A CA 1
ATOM 552 C C . ILE A 1 72 ? 3.624 -4.010 0.949 1.00 85.56 72 ILE A C 1
ATOM 554 O O . ILE A 1 72 ? 4.492 -3.545 0.221 1.00 85.56 72 ILE A O 1
ATOM 558 N N . ARG A 1 73 ? 3.740 -5.245 1.448 1.00 83.62 73 ARG A N 1
ATOM 559 C CA . ARG A 1 73 ? 4.908 -6.097 1.179 1.00 83.62 73 ARG A CA 1
ATOM 560 C C . ARG A 1 73 ? 5.070 -6.439 -0.305 1.00 83.62 73 ARG A C 1
ATOM 562 O O . ARG A 1 73 ? 6.197 -6.490 -0.777 1.00 83.62 73 ARG A O 1
ATOM 569 N N . ARG A 1 74 ? 3.968 -6.713 -1.012 1.00 77.94 74 ARG A N 1
ATOM 570 C CA . ARG A 1 74 ? 3.973 -7.091 -2.441 1.00 77.94 74 ARG A CA 1
ATOM 571 C C . ARG A 1 74 ? 3.999 -5.885 -3.375 1.00 77.94 74 ARG A C 1
ATOM 573 O O . ARG A 1 74 ? 4.501 -5.983 -4.483 1.00 77.94 74 ARG A O 1
ATOM 580 N N . GLY A 1 75 ? 3.413 -4.786 -2.924 1.00 68.69 75 GLY A N 1
ATOM 581 C CA . GLY A 1 75 ? 3.157 -3.597 -3.712 1.00 68.69 75 GLY A CA 1
ATOM 582 C C . GLY A 1 75 ? 4.160 -2.478 -3.507 1.00 68.69 75 GLY A C 1
ATOM 583 O O . GLY A 1 75 ? 4.033 -1.490 -4.211 1.00 68.69 75 GLY A O 1
ATOM 584 N N . LYS A 1 76 ? 5.145 -2.609 -2.602 1.00 58.69 76 LYS A N 1
ATOM 585 C CA . LYS A 1 76 ? 6.330 -1.741 -2.595 1.00 58.69 76 LYS A CA 1
ATOM 586 C C . LYS A 1 76 ? 6.964 -1.813 -3.990 1.00 58.69 76 LYS A C 1
ATOM 588 O O . LYS A 1 76 ? 7.614 -2.817 -4.294 1.00 58.69 76 LYS A O 1
ATOM 593 N N . PRO A 1 77 ? 6.852 -0.766 -4.827 1.00 49.94 77 PRO A N 1
ATOM 594 C CA . PRO A 1 77 ? 7.906 -0.553 -5.798 1.00 49.94 77 PRO A CA 1
ATOM 595 C C . PRO A 1 77 ? 9.172 -0.368 -4.946 1.00 49.94 77 PRO A C 1
ATOM 597 O O . PRO A 1 77 ? 9.083 0.110 -3.810 1.00 49.94 77 PRO A O 1
ATOM 600 N N . GLN A 1 78 ? 10.348 -0.753 -5.425 1.00 44.16 78 GLN A N 1
ATOM 601 C CA . GLN A 1 78 ? 11.577 -0.196 -4.861 1.00 44.16 78 GLN A CA 1
ATOM 602 C C . GLN A 1 78 ? 11.507 1.320 -5.091 1.00 44.16 78 GLN A C 1
ATOM 604 O O . GLN A 1 78 ? 11.928 1.823 -6.126 1.00 44.16 78 GLN A O 1
ATOM 609 N N . ALA A 1 79 ? 10.841 2.034 -4.183 1.00 39.59 79 ALA A N 1
ATOM 610 C CA . ALA A 1 79 ? 10.876 3.472 -4.114 1.00 39.59 79 ALA A CA 1
ATOM 611 C C . ALA A 1 79 ? 12.336 3.795 -3.839 1.00 39.59 79 ALA A C 1
ATOM 613 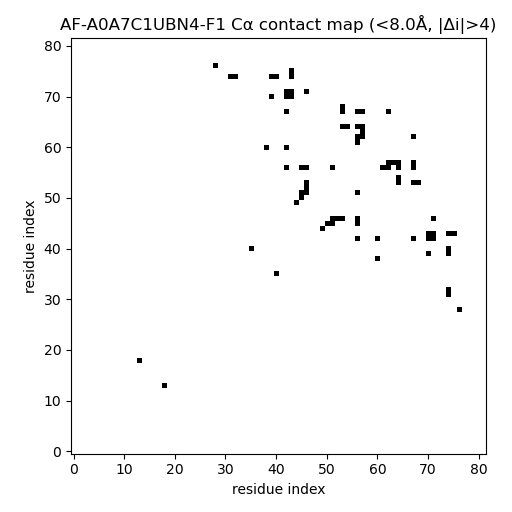O O . ALA A 1 79 ? 12.913 3.265 -2.886 1.00 39.59 79 ALA A O 1
ATOM 614 N N . ILE A 1 80 ? 12.906 4.560 -4.765 1.00 43.28 80 ILE A N 1
ATOM 615 C CA . ILE A 1 80 ? 14.263 5.086 -4.759 1.00 43.28 80 ILE A CA 1
ATOM 616 C C . ILE A 1 80 ? 14.612 5.447 -3.316 1.00 43.28 80 ILE A C 1
ATOM 618 O O . ILE A 1 80 ? 14.012 6.348 -2.730 1.00 43.28 80 ILE A O 1
ATOM 622 N N . ALA A 1 81 ? 15.518 4.665 -2.735 1.00 31.91 81 ALA A N 1
ATOM 623 C CA . ALA A 1 81 ? 16.212 5.078 -1.537 1.00 31.91 81 ALA A CA 1
ATOM 624 C C . ALA A 1 81 ? 17.037 6.302 -1.945 1.00 31.91 81 ALA A C 1
ATOM 626 O O . ALA A 1 81 ? 17.867 6.198 -2.850 1.00 31.91 81 ALA A O 1
ATOM 627 N N . PHE A 1 82 ? 16.723 7.450 -1.352 1.00 43.00 82 PHE A N 1
ATOM 628 C CA . PHE A 1 82 ? 17.669 8.555 -1.262 1.00 43.00 82 PHE A CA 1
ATOM 629 C C . PHE A 1 82 ? 18.617 8.283 -0.097 1.00 43.00 82 PHE A C 1
ATOM 631 O O . PHE A 1 82 ? 18.128 7.749 0.930 1.00 43.00 82 PHE A O 1
#

Nearest PDB structures (foldseek):
  3vfz-assembly3_B  TM=8.099E-01  e=5.129E-02  Mycobacterium tuberculosis
  3hug-assembly6_K  TM=6.805E-01  e=5.772E-02  Mycobacterium tuberculosis H37Rv
  8z6g-assembly3_F  TM=6.348E-01  e=6.892E-02  Pseudomonas aeruginosa
  6in7-assembly1_B  TM=6.294E-01  e=8.728E-02  Pseudomonas aeruginosa PAO1
  6jcy-assembly1_F  TM=5.069E-01  e=9.823E-02  Mycobacterium tuberculosis H37Rv

pLDDT: mean 71.59, std 17.02, range [31.91, 93.88]

Mean predicted aligned error: 13.36 Å

Radius of gyration: 19.99 Å; Cα contacts (8 Å, |Δi|>4): 41; chains: 1; bounding box: 64×25×34 Å

Solvent-accessible surface area (backbone atoms only — not comparable to full-atom values): 5055 Å² total; per-residue (Å²): 131,87,73,79,69,70,69,73,74,65,70,78,68,72,49,71,65,59,54,51,52,52,51,51,55,52,48,56,53,51,52,60,55,70,73,49,52,70,70,49,53,51,51,44,48,40,39,73,78,66,65,47,49,60,68,54,47,15,66,74,69,73,44,58,53,69,55,44,52,52,41,45,71,71,59,56,66,88,68,79,83,126

Secondary structure (DSSP,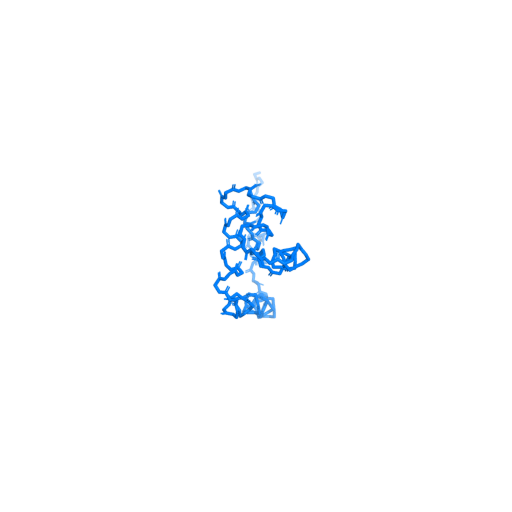 8-state):
-----GGGGGG----HHHHHHHHHHHHHHHHHHHT--HHHHHHHHHHHHH---HHHHHHHHT--HHHHHHHHHHH-------

Foldseek 3Di:
DDDPPPVVVVPPPCDPVNVVVVVVVVVVLVVLVVPDDPLLVVLCCCCPVVVDDLVRSCVVSVHDSVVSVVSNVSVDDVPDDD